Protein AF-A0A8H7XB47-F1 (afdb_monomer_lite)

pLDDT: mean 71.15, std 20.72, range [36.41, 96.94]

Foldseek 3Di:
DDDDDDDDDDDPPPPPDDDQDWDDVPDDPPDPDPDDDDPPTDGDDPDPPPPPPDDPPPPPPVDDPAPLPPPDDDDPLCVCLLQLQAALQFALVSVLVSLVSVLCSPPVNNPPPLSVVLSVLRHDGSNVLLPDPHLVVLLVSLQSSQADPPPPRDGSDDPVVSVSSSSSSVSSCVVVVSVD

Radius of gyration: 26.44 Å; chains: 1; bounding box: 65×72×52 Å

Structure (mmCIF, N/CA/C/O backbone):
data_AF-A0A8H7XB47-F1
#
_entry.id   AF-A0A8H7XB47-F1
#
loop_
_atom_site.group_PDB
_atom_site.id
_atom_site.type_symbol
_atom_site.label_atom_id
_atom_site.label_alt_id
_atom_site.label_comp_id
_atom_site.label_asym_id
_atom_site.label_entity_id
_atom_site.label_seq_id
_atom_site.pdbx_PDB_ins_code
_atom_site.Cartn_x
_atom_site.Cartn_y
_atom_site.Cartn_z
_atom_site.occupancy
_atom_site.B_iso_or_equiv
_atom_site.auth_seq_id
_atom_site.auth_comp_id
_atom_site.auth_asym_id
_atom_site.auth_atom_id
_atom_site.pdbx_PDB_model_num
ATOM 1 N N . MET A 1 1 ? 47.396 53.751 -10.630 1.00 42.62 1 MET A N 1
ATOM 2 C CA . MET A 1 1 ? 46.445 53.506 -11.742 1.00 42.62 1 MET A CA 1
ATOM 3 C C . MET A 1 1 ? 46.901 52.216 -12.419 1.00 42.62 1 MET A C 1
ATOM 5 O O . MET A 1 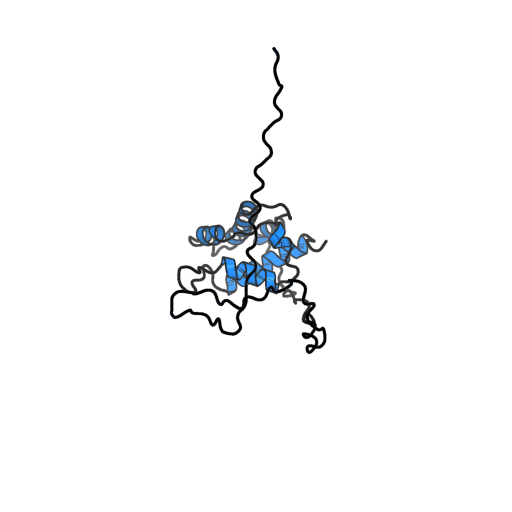1 ? 48.083 52.156 -12.700 1.00 42.62 1 MET A O 1
ATOM 9 N N . MET A 1 2 ? 46.146 51.136 -12.634 1.00 39.34 2 MET A N 1
ATOM 10 C CA . MET A 1 2 ? 44.711 50.805 -12.577 1.00 39.34 2 MET A CA 1
ATOM 11 C C . MET A 1 2 ? 44.574 49.316 -12.148 1.00 39.34 2 MET A C 1
ATOM 13 O O . MET A 1 2 ? 45.487 48.542 -12.406 1.00 39.34 2 MET A O 1
ATOM 17 N N . ALA A 1 3 ? 43.645 48.974 -11.249 1.00 36.41 3 ALA A N 1
ATOM 18 C CA . ALA A 1 3 ? 42.323 48.347 -11.467 1.00 36.41 3 ALA A CA 1
ATOM 19 C C . ALA A 1 3 ? 42.331 46.823 -11.743 1.00 36.41 3 ALA A C 1
ATOM 21 O O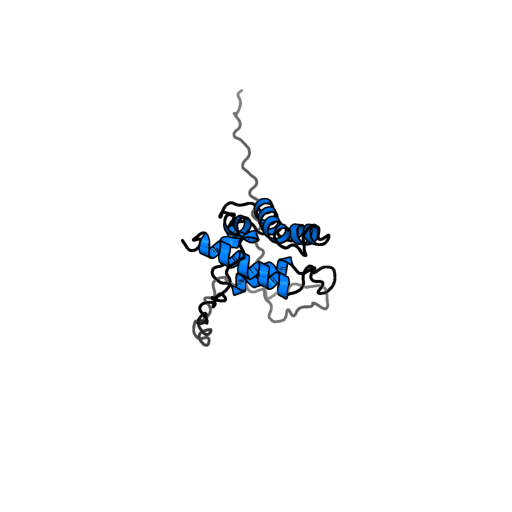 . ALA A 1 3 ? 42.825 46.355 -12.764 1.00 36.41 3 ALA A O 1
ATOM 22 N N . SER A 1 4 ? 41.720 46.082 -10.812 1.00 42.56 4 SER A N 1
ATOM 23 C CA . SER A 1 4 ? 41.320 44.670 -10.908 1.00 42.56 4 SER A CA 1
ATOM 24 C C . SER A 1 4 ? 40.263 44.413 -11.992 1.00 42.56 4 SER A C 1
ATOM 26 O O . SER A 1 4 ? 39.535 45.333 -12.371 1.00 42.56 4 SER A O 1
ATOM 28 N N . PRO A 1 5 ? 40.023 43.129 -12.315 1.00 50.34 5 PRO A N 1
ATOM 29 C CA . PRO A 1 5 ? 38.653 42.633 -12.377 1.00 50.34 5 PRO A CA 1
ATOM 30 C C . PRO A 1 5 ? 38.412 41.423 -11.459 1.00 50.34 5 PRO A C 1
ATOM 32 O O . PRO A 1 5 ? 39.240 40.526 -11.310 1.00 50.34 5 PRO A O 1
ATOM 35 N N . ASN A 1 6 ? 37.233 41.450 -10.839 1.00 46.78 6 ASN A N 1
ATOM 36 C CA . ASN A 1 6 ? 36.673 40.467 -9.918 1.00 46.78 6 ASN A CA 1
ATOM 37 C C . ASN A 1 6 ? 36.493 39.077 -10.548 1.00 46.78 6 ASN A C 1
ATOM 39 O O . ASN A 1 6 ? 36.018 38.956 -11.674 1.00 46.78 6 ASN A O 1
ATOM 43 N N . SER A 1 7 ? 36.758 38.036 -9.757 1.00 39.84 7 SER A N 1
ATOM 44 C CA . SER A 1 7 ? 36.235 36.676 -9.954 1.00 39.84 7 SER A CA 1
ATOM 45 C C . SER A 1 7 ? 35.264 36.336 -8.806 1.00 39.84 7 SER A C 1
ATOM 47 O O . SER A 1 7 ? 35.452 36.856 -7.704 1.00 39.84 7 SER A O 1
ATOM 49 N N . PRO A 1 8 ? 34.208 35.536 -9.055 1.00 45.12 8 PRO A N 1
ATOM 50 C CA . PRO A 1 8 ? 33.045 35.390 -8.171 1.00 45.12 8 PRO A CA 1
ATOM 51 C C . PRO A 1 8 ? 33.356 34.646 -6.856 1.00 45.12 8 PRO A C 1
ATOM 53 O O . PRO A 1 8 ? 34.364 33.939 -6.771 1.00 45.12 8 PRO A O 1
ATOM 56 N N . PRO A 1 9 ? 32.506 34.802 -5.818 1.00 46.28 9 PRO A N 1
ATOM 57 C CA . PRO A 1 9 ? 32.729 34.209 -4.503 1.00 46.28 9 PRO A CA 1
ATOM 58 C C . PRO A 1 9 ? 32.672 32.681 -4.583 1.00 46.28 9 PRO A C 1
ATOM 60 O O . PRO A 1 9 ? 31.711 32.112 -5.098 1.00 46.28 9 PRO A O 1
ATOM 63 N N . LYS A 1 10 ? 33.710 32.019 -4.060 1.00 49.12 10 LYS A N 1
ATOM 64 C CA . LYS A 1 10 ? 33.704 30.571 -3.845 1.00 49.12 10 LYS A CA 1
ATOM 65 C C . LYS A 1 10 ? 32.602 30.227 -2.845 1.00 49.12 10 LYS A C 1
ATOM 67 O O . LYS A 1 10 ? 32.504 30.855 -1.793 1.00 49.12 10 LYS A O 1
ATOM 72 N N . GLU A 1 11 ? 31.792 29.241 -3.210 1.00 45.16 11 GLU A N 1
ATOM 73 C CA . GLU A 1 11 ? 30.766 28.631 -2.374 1.00 45.16 11 GLU A CA 1
ATOM 74 C C . GLU A 1 11 ? 31.337 28.281 -0.996 1.00 45.16 11 GLU A C 1
ATOM 76 O O . GLU A 1 11 ? 32.374 27.625 -0.880 1.00 45.16 11 GLU A O 1
ATOM 81 N N . ASN A 1 12 ? 30.653 28.722 0.059 1.00 41.47 12 ASN A N 1
ATOM 82 C CA . ASN A 1 12 ? 30.922 28.270 1.415 1.00 41.47 12 ASN A CA 1
ATOM 83 C C . ASN A 1 12 ? 30.484 26.806 1.529 1.00 41.47 12 ASN A C 1
ATOM 85 O O . ASN A 1 12 ? 29.347 26.514 1.899 1.00 41.47 12 ASN A O 1
ATOM 89 N N . THR A 1 13 ? 31.382 25.877 1.207 1.00 40.03 13 THR A N 1
ATOM 90 C CA . THR A 1 13 ? 31.229 24.473 1.581 1.00 40.03 13 THR A CA 1
ATOM 91 C C . THR A 1 13 ? 31.224 24.396 3.107 1.00 40.03 13 THR A C 1
ATOM 93 O O . THR A 1 13 ? 32.252 24.591 3.756 1.00 40.03 13 THR A O 1
ATOM 96 N N . ILE A 1 14 ? 30.062 24.136 3.706 1.00 43.81 14 ILE A N 1
ATOM 97 C CA . ILE A 1 14 ? 29.969 23.812 5.131 1.00 43.81 14 ILE A CA 1
ATOM 98 C C . ILE A 1 14 ? 30.483 22.378 5.291 1.00 43.81 14 ILE A C 1
ATOM 100 O O . ILE A 1 14 ? 29.728 21.415 5.204 1.00 43.81 14 ILE A O 1
ATOM 104 N N . THR A 1 15 ? 31.787 22.216 5.495 1.00 39.66 15 THR A N 1
ATOM 105 C CA . THR A 1 15 ? 32.353 20.971 6.021 1.00 39.66 15 THR A CA 1
ATOM 106 C C . THR A 1 15 ? 32.095 20.930 7.519 1.00 39.66 15 THR A C 1
ATOM 108 O O . THR A 1 15 ? 32.799 21.573 8.297 1.00 39.66 15 THR A O 1
ATOM 111 N N . THR A 1 16 ? 31.073 20.189 7.941 1.00 36.84 16 THR A N 1
ATOM 112 C CA . THR A 1 16 ? 30.912 19.828 9.350 1.00 36.84 16 THR A CA 1
ATOM 113 C C . THR A 1 16 ? 32.045 18.872 9.714 1.00 36.84 16 THR A C 1
ATOM 115 O O . THR A 1 16 ? 32.078 17.729 9.267 1.00 36.84 16 THR A O 1
ATOM 118 N N . SER A 1 17 ? 33.023 19.344 10.483 1.00 40.59 17 SER A N 1
ATOM 119 C CA . SER A 1 17 ? 34.081 18.495 11.025 1.00 40.59 17 SER A CA 1
ATOM 120 C C . SER A 1 17 ? 33.468 17.511 12.021 1.00 40.59 17 SER A C 1
ATOM 122 O O . SER A 1 17 ? 32.943 17.933 13.053 1.00 40.59 17 SER A O 1
ATOM 124 N N . PHE A 1 18 ? 33.521 16.213 11.727 1.00 40.84 18 PHE A N 1
ATOM 125 C CA . PHE A 1 18 ? 33.151 15.184 12.694 1.00 40.84 18 PHE A CA 1
ATOM 126 C C . PHE A 1 18 ? 34.169 15.191 13.840 1.00 40.84 18 PHE A C 1
ATOM 128 O O . PHE A 1 18 ? 35.366 14.984 13.636 1.00 40.84 18 PHE A O 1
ATOM 135 N N . THR A 1 19 ? 33.698 15.477 15.053 1.00 40.78 19 THR A N 1
ATOM 136 C CA . THR A 1 19 ? 34.516 15.423 16.266 1.00 40.78 19 THR A CA 1
ATOM 137 C C . THR A 1 19 ? 34.750 13.963 16.641 1.00 40.78 19 THR A C 1
ATOM 139 O O . THR A 1 19 ? 33.802 13.241 16.943 1.00 40.78 19 THR A O 1
ATOM 142 N N . THR A 1 20 ? 36.013 13.532 16.636 1.00 43.12 20 THR A N 1
ATOM 143 C CA . THR A 1 20 ? 36.454 12.203 17.081 1.00 43.12 20 THR A CA 1
ATOM 144 C C . THR A 1 20 ? 35.866 11.863 18.456 1.00 43.12 20 THR A C 1
ATOM 146 O O . THR A 1 20 ? 36.097 12.581 19.432 1.00 43.12 20 THR A O 1
ATOM 149 N N . VAL A 1 21 ? 35.096 10.774 18.544 1.00 44.75 21 VAL A N 1
ATOM 150 C CA . VAL A 1 21 ? 34.465 10.327 19.795 1.00 44.75 21 VAL A CA 1
ATOM 151 C C . VAL A 1 21 ? 35.497 9.570 20.626 1.00 44.75 21 VAL A C 1
ATOM 153 O O . VAL A 1 21 ? 36.014 8.537 20.210 1.00 44.75 21 VAL A O 1
ATOM 156 N N . ILE A 1 22 ? 35.803 10.082 21.816 1.00 48.69 22 ILE A N 1
ATOM 157 C CA . ILE A 1 22 ? 36.800 9.486 22.706 1.00 48.69 22 ILE A CA 1
ATOM 158 C C . ILE A 1 22 ? 36.104 8.579 23.721 1.00 48.69 22 ILE A C 1
ATOM 160 O O . ILE A 1 22 ? 35.219 9.022 24.454 1.00 48.69 22 ILE A O 1
ATOM 164 N N . LYS A 1 23 ? 36.521 7.312 23.795 1.00 45.75 23 LYS A N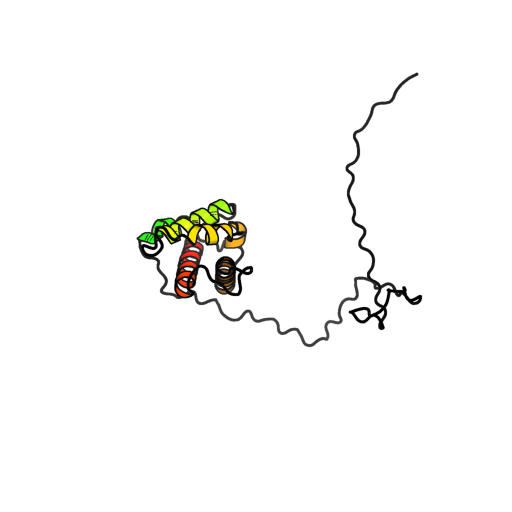 1
ATOM 165 C CA . LYS A 1 23 ? 35.975 6.326 24.735 1.00 45.75 23 LYS A CA 1
ATOM 166 C C . LYS A 1 23 ? 36.943 6.100 25.897 1.00 45.75 23 LYS A C 1
ATOM 168 O O . LYS A 1 23 ? 37.958 5.432 25.736 1.00 45.75 23 LYS A O 1
ATOM 173 N N . ASP A 1 24 ? 36.604 6.600 27.082 1.00 53.69 24 ASP A N 1
ATOM 174 C CA . ASP A 1 24 ? 37.173 6.090 28.336 1.00 53.69 24 ASP A CA 1
ATOM 175 C C . ASP A 1 24 ? 36.324 4.889 28.790 1.00 53.69 24 ASP A C 1
ATOM 177 O O . ASP A 1 24 ? 35.092 4.922 28.711 1.00 53.69 24 ASP A O 1
ATOM 181 N N . LYS A 1 25 ? 36.963 3.815 29.270 1.00 57.19 25 LYS A N 1
ATOM 182 C CA . LYS A 1 25 ? 36.276 2.609 29.773 1.00 57.19 25 LYS A CA 1
ATOM 183 C C . LYS A 1 25 ? 35.333 2.911 30.947 1.00 57.19 25 LYS A C 1
ATOM 185 O O . LYS A 1 25 ? 34.444 2.107 31.225 1.00 57.19 25 LYS A O 1
ATOM 190 N N . ASN A 1 26 ? 35.512 4.050 31.616 1.00 52.59 26 ASN A N 1
ATOM 191 C CA . ASN A 1 26 ? 34.725 4.452 32.779 1.00 52.59 26 ASN A CA 1
ATOM 192 C C . ASN A 1 26 ? 33.506 5.328 32.451 1.00 52.59 26 ASN A C 1
ATOM 194 O O . ASN A 1 26 ? 32.703 5.605 33.343 1.00 52.59 26 ASN A O 1
ATOM 198 N N . TYR A 1 27 ? 33.319 5.754 31.198 1.00 57.84 27 TYR A N 1
ATOM 199 C CA . TYR A 1 27 ? 32.133 6.518 30.810 1.00 57.84 27 TYR A CA 1
ATOM 200 C C . TYR A 1 27 ? 30.923 5.587 30.661 1.00 57.84 27 TYR A C 1
ATOM 202 O O . TYR A 1 27 ? 30.770 4.890 29.660 1.00 57.84 27 TYR A O 1
ATOM 210 N N . LYS A 1 28 ? 30.050 5.576 31.676 1.00 57.00 28 LYS A N 1
ATOM 211 C CA . LYS A 1 28 ? 28.732 4.929 31.630 1.00 57.00 28 LYS A CA 1
ATOM 212 C C . LYS A 1 28 ? 27.645 5.998 31.608 1.00 57.00 28 LYS A C 1
ATOM 214 O O . LYS A 1 28 ? 27.608 6.861 32.479 1.00 57.00 28 LYS A O 1
ATOM 219 N N . PHE A 1 29 ? 26.782 5.933 30.601 1.00 47.59 29 PHE A N 1
ATOM 220 C CA . PHE A 1 29 ? 25.594 6.775 30.500 1.00 47.59 29 PHE A CA 1
ATOM 221 C C . PHE A 1 29 ? 24.451 6.168 31.341 1.00 47.59 29 PHE A C 1
ATOM 223 O O . PHE A 1 29 ? 24.314 4.941 31.335 1.00 47.59 29 PHE A O 1
ATOM 230 N N . PRO A 1 30 ? 23.615 6.973 32.027 1.00 56.81 30 PRO A N 1
ATOM 231 C CA . PRO A 1 30 ? 23.636 8.438 32.106 1.00 56.81 30 PRO A CA 1
ATOM 232 C C . PRO A 1 30 ? 24.689 8.980 33.085 1.00 56.81 30 PRO A C 1
ATOM 234 O O . PRO A 1 30 ? 24.983 8.370 34.111 1.00 56.81 30 PRO A O 1
ATOM 237 N N . PHE A 1 31 ? 25.240 10.158 32.782 1.00 56.12 31 PHE A N 1
ATOM 238 C CA . PHE A 1 31 ? 26.213 10.821 33.652 1.00 56.12 31 PHE A CA 1
ATOM 239 C C . PHE A 1 31 ? 25.507 11.465 34.852 1.00 56.12 31 PHE A C 1
ATOM 241 O O . PHE A 1 31 ? 24.647 12.324 34.686 1.00 56.12 31 PHE A O 1
ATOM 248 N N . THR A 1 32 ? 25.885 11.081 36.071 1.00 53.50 32 THR A N 1
ATOM 249 C CA . THR A 1 32 ? 25.286 11.587 37.321 1.00 53.50 32 THR A CA 1
ATOM 250 C C . THR A 1 32 ? 25.948 12.867 37.851 1.00 53.50 32 THR A C 1
ATOM 252 O O . THR A 1 32 ? 25.654 13.313 38.957 1.00 53.50 32 THR A O 1
ATOM 255 N N . SER A 1 33 ? 26.884 13.465 37.109 1.00 57.06 33 SER A N 1
ATOM 256 C CA . SER A 1 33 ? 27.620 14.683 37.486 1.00 57.06 33 SER A CA 1
ATOM 257 C C . SER A 1 33 ? 28.125 15.422 36.237 1.00 57.06 33 SER A C 1
ATOM 259 O O . SER A 1 33 ? 28.248 14.787 35.185 1.00 57.06 33 SER A O 1
ATOM 261 N N . PRO A 1 34 ? 28.437 16.736 36.317 1.00 58.84 34 PRO A N 1
ATOM 262 C CA . PRO A 1 34 ? 28.964 17.495 35.184 1.00 58.84 34 PRO A CA 1
ATOM 263 C C . PRO A 1 34 ? 30.217 16.834 34.606 1.00 58.84 34 PRO A C 1
ATOM 265 O O . PRO A 1 34 ? 31.160 16.524 35.339 1.00 58.84 34 PRO A O 1
ATOM 268 N N . PHE A 1 35 ? 30.210 16.608 33.292 1.00 52.31 35 PHE A N 1
AT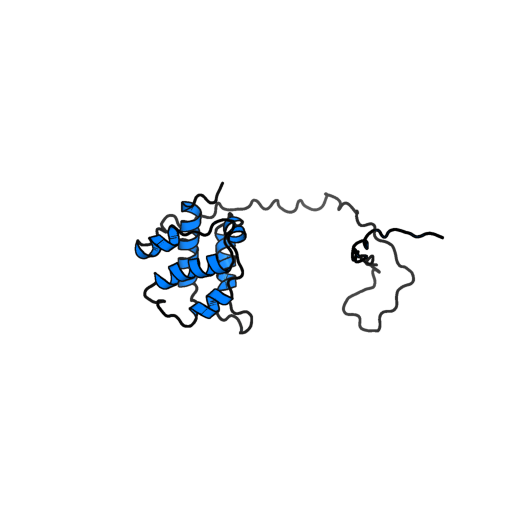OM 269 C CA . PHE A 1 35 ? 31.275 15.902 32.589 1.00 52.31 35 PHE A CA 1
ATOM 270 C C . PHE A 1 35 ? 32.614 16.638 32.743 1.00 52.31 35 PHE A C 1
ATOM 272 O O . PHE A 1 35 ? 32.734 17.811 32.386 1.00 52.31 35 PHE A O 1
ATOM 279 N N . LYS A 1 36 ? 33.628 15.938 33.261 1.00 56.50 36 LYS A N 1
ATOM 280 C CA . LYS A 1 36 ? 35.022 16.392 33.267 1.00 56.50 36 LYS A CA 1
ATOM 281 C C . LYS A 1 36 ? 35.826 15.490 32.327 1.00 56.50 36 LYS A C 1
ATOM 283 O O . LYS A 1 36 ? 35.846 14.282 32.569 1.00 56.50 36 LYS A O 1
ATOM 288 N N . PRO A 1 37 ? 36.477 16.035 31.284 1.00 56.84 37 PRO A N 1
ATOM 289 C CA . PRO A 1 37 ? 37.291 15.235 30.377 1.00 56.84 37 PRO A CA 1
ATOM 290 C C . PRO A 1 37 ? 38.426 14.545 31.146 1.00 56.84 37 PRO A C 1
ATOM 292 O O . PRO A 1 37 ? 39.218 15.209 31.814 1.00 56.84 37 PRO A O 1
ATOM 295 N N . SER A 1 38 ? 38.491 13.216 31.065 1.00 57.66 38 SER A N 1
ATOM 296 C CA . SER A 1 38 ? 39.636 12.421 31.526 1.00 57.66 38 SER A CA 1
ATOM 297 C C . SER A 1 38 ? 40.907 12.866 30.795 1.00 57.66 38 SER A C 1
ATOM 299 O O . SER A 1 38 ? 40.854 13.200 29.616 1.00 57.66 38 SER A O 1
ATOM 301 N N . SER A 1 39 ? 42.057 12.869 31.470 1.00 56.25 39 SER A N 1
ATOM 302 C CA . SER A 1 39 ? 43.360 13.189 30.863 1.00 56.25 39 SER A CA 1
ATOM 303 C C . SER A 1 39 ? 43.922 12.049 30.002 1.00 56.25 39 SER A C 1
ATOM 305 O O . SER A 1 39 ? 44.910 12.242 29.301 1.00 56.25 39 SER A O 1
ATOM 307 N N . ASN A 1 40 ? 43.297 10.867 30.042 1.00 50.97 40 ASN A N 1
ATOM 308 C CA . ASN A 1 40 ? 43.767 9.645 29.384 1.00 50.97 40 ASN A CA 1
ATOM 309 C C . ASN A 1 40 ? 42.924 9.322 28.144 1.00 50.97 40 ASN A C 1
ATOM 311 O O . ASN A 1 40 ? 42.356 8.238 28.007 1.00 50.97 40 ASN A O 1
ATOM 315 N N . LEU A 1 41 ? 42.807 10.301 27.253 1.00 53.84 41 LEU A N 1
ATOM 316 C CA . LEU A 1 41 ? 42.066 10.192 26.002 1.00 53.84 41 LEU A CA 1
ATOM 317 C C . LEU A 1 41 ? 42.921 9.450 24.967 1.00 53.84 41 LEU A C 1
ATOM 319 O O . LEU A 1 41 ? 43.990 9.925 24.592 1.00 53.84 41 LEU A O 1
ATOM 323 N N . VAL A 1 42 ? 42.449 8.293 24.500 1.00 49.94 42 VAL A N 1
ATOM 324 C CA . VAL A 1 42 ? 43.103 7.525 23.429 1.00 49.94 42 VAL A CA 1
ATOM 325 C C . VAL A 1 42 ? 42.321 7.722 22.135 1.00 49.94 42 VAL A C 1
ATOM 327 O O . VAL A 1 42 ? 41.092 7.635 22.125 1.00 49.94 42 VAL A O 1
ATOM 330 N N . LYS A 1 43 ? 43.038 8.015 21.047 1.00 49.47 43 LYS A N 1
ATOM 331 C CA . LYS A 1 43 ? 42.470 8.134 19.703 1.00 49.47 43 LYS A CA 1
ATOM 332 C C . LYS A 1 43 ? 42.085 6.735 19.213 1.00 49.47 43 LYS A C 1
ATOM 334 O O . LYS A 1 43 ? 42.884 5.813 19.335 1.00 49.47 43 LYS A O 1
ATOM 339 N N . ILE A 1 44 ? 40.864 6.576 18.718 1.00 53.22 44 ILE A N 1
ATOM 340 C CA . ILE A 1 44 ? 40.407 5.330 18.098 1.00 53.22 44 ILE A CA 1
ATOM 341 C C . ILE A 1 44 ? 40.593 5.520 16.593 1.00 53.22 44 ILE A C 1
ATOM 343 O O . ILE A 1 44 ? 40.032 6.467 16.044 1.00 53.22 44 ILE A O 1
ATOM 347 N N . ASP A 1 45 ? 41.407 4.682 15.954 1.00 49.34 45 ASP A N 1
ATOM 348 C CA . ASP A 1 45 ? 41.498 4.646 14.493 1.00 49.34 45 ASP A CA 1
ATOM 349 C C . ASP A 1 45 ? 40.239 3.952 13.944 1.00 49.34 45 ASP A C 1
ATOM 351 O O . ASP A 1 45 ? 39.843 2.897 14.439 1.00 49.34 45 ASP A O 1
ATOM 355 N N . GLU A 1 46 ? 39.576 4.561 12.955 1.00 50.62 46 GLU A N 1
ATOM 356 C CA . GLU A 1 46 ? 38.264 4.118 12.440 1.00 50.62 46 GLU A CA 1
ATOM 357 C C . GLU A 1 46 ? 38.296 2.805 11.631 1.00 50.62 46 GLU A C 1
ATOM 359 O O . GLU A 1 46 ? 37.245 2.325 11.221 1.00 50.62 46 GLU A O 1
ATOM 364 N N . ASP A 1 47 ? 39.456 2.162 11.483 1.00 48.78 47 ASP A N 1
ATOM 365 C CA . ASP A 1 47 ? 39.635 0.964 10.653 1.00 48.78 47 ASP A CA 1
ATOM 366 C C . ASP A 1 47 ? 40.125 -0.261 11.443 1.00 48.78 47 ASP A C 1
ATOM 368 O O . ASP A 1 47 ? 40.966 -1.037 10.979 1.00 48.78 47 ASP A O 1
ATOM 372 N N . GLU A 1 48 ? 39.591 -0.494 12.646 1.00 44.66 48 GLU A N 1
ATOM 373 C CA . GLU A 1 48 ? 39.741 -1.813 13.262 1.00 44.66 48 GLU A CA 1
ATOM 374 C C . GLU A 1 48 ? 38.860 -2.813 12.493 1.00 44.66 48 GLU A C 1
ATOM 376 O O . GLU A 1 48 ? 37.667 -2.983 12.755 1.00 44.66 48 GLU A O 1
ATOM 381 N N . ALA A 1 49 ? 39.454 -3.459 11.484 1.00 49.94 49 ALA A N 1
ATOM 382 C CA . ALA A 1 49 ? 38.852 -4.588 10.796 1.00 49.94 49 ALA A CA 1
ATOM 383 C C . ALA A 1 49 ? 38.474 -5.642 11.843 1.00 49.94 49 ALA A C 1
ATOM 385 O O . ALA A 1 49 ? 39.337 -6.300 12.428 1.00 49.94 49 ALA A O 1
ATOM 386 N N . LEU A 1 50 ? 37.171 -5.775 12.099 1.00 47.88 50 LEU A N 1
ATOM 387 C CA . LEU A 1 50 ? 36.653 -6.730 13.068 1.00 47.88 50 LEU A CA 1
ATOM 388 C C . LEU A 1 50 ? 37.199 -8.131 12.734 1.00 47.88 50 LEU A C 1
ATOM 390 O O . LEU A 1 50 ? 37.066 -8.578 11.589 1.00 47.88 50 LEU A O 1
ATOM 394 N N . PRO A 1 51 ? 37.804 -8.847 13.699 1.00 42.88 51 PRO A N 1
ATOM 395 C CA . PRO A 1 51 ? 38.339 -10.177 13.453 1.00 42.88 51 PRO A CA 1
ATOM 396 C C . PRO A 1 51 ? 37.215 -11.101 12.968 1.00 42.88 51 PRO A C 1
ATOM 398 O O . PRO A 1 51 ? 36.203 -11.290 13.646 1.00 42.88 51 PRO A O 1
ATOM 401 N N . SER A 1 52 ? 37.388 -11.702 11.784 1.00 48.91 52 SER A N 1
ATOM 402 C CA . SER A 1 52 ? 36.376 -12.537 11.114 1.00 48.91 52 SER A CA 1
ATOM 403 C C . SER A 1 52 ? 36.177 -13.924 11.758 1.00 48.91 52 SER A C 1
ATOM 405 O O . SER A 1 52 ? 35.809 -14.889 11.083 1.00 48.91 52 SER A O 1
ATOM 407 N N . THR A 1 53 ? 36.460 -14.053 13.051 1.00 49.22 53 THR A N 1
ATOM 408 C CA . THR A 1 53 ? 36.395 -15.299 13.828 1.00 49.22 53 THR A CA 1
ATOM 409 C C . THR A 1 53 ? 35.300 -15.287 14.894 1.00 49.22 53 THR A C 1
ATOM 411 O O . THR A 1 53 ? 35.255 -16.175 15.742 1.00 49.22 53 THR A O 1
ATOM 414 N N . GLY A 1 54 ? 34.354 -14.345 14.823 1.00 50.16 54 GLY A N 1
ATOM 415 C CA . GLY A 1 54 ? 33.042 -14.539 15.444 1.00 50.16 54 GLY A CA 1
ATOM 416 C C . GLY A 1 54 ? 32.306 -15.716 14.785 1.00 50.16 54 GLY A C 1
ATOM 417 O O . GLY A 1 54 ? 32.576 -16.013 13.614 1.00 50.16 54 GLY A O 1
ATOM 418 N N . PRO A 1 55 ? 31.382 -16.407 15.489 1.00 41.66 55 PRO A N 1
ATOM 419 C CA . PRO A 1 55 ? 30.505 -17.373 14.836 1.00 41.66 55 PRO A CA 1
ATOM 420 C C . PRO A 1 55 ? 29.923 -16.669 13.618 1.00 41.66 55 PRO A C 1
ATOM 422 O O . PRO A 1 55 ? 29.388 -15.570 13.774 1.00 41.66 55 PRO A O 1
ATOM 425 N N . LYS A 1 56 ? 30.114 -17.243 12.415 1.00 42.16 56 LYS A N 1
ATOM 426 C CA . LYS A 1 56 ? 29.515 -16.720 11.182 1.00 42.16 56 LYS A CA 1
ATOM 427 C C . LYS A 1 56 ? 28.104 -16.316 11.560 1.00 42.16 56 LYS A C 1
ATOM 429 O O . LYS A 1 56 ? 27.323 -17.206 11.908 1.00 42.16 56 LYS A O 1
ATOM 434 N N . ALA A 1 57 ? 27.815 -15.008 11.538 1.00 43.16 57 ALA A N 1
ATOM 435 C CA . ALA A 1 57 ? 26.444 -14.539 11.623 1.00 43.16 57 ALA A CA 1
ATOM 436 C C . ALA A 1 57 ? 25.697 -15.448 10.654 1.00 43.16 57 ALA A C 1
ATOM 438 O O . ALA A 1 57 ? 26.185 -15.589 9.519 1.00 43.16 57 ALA A O 1
ATOM 439 N N . PRO A 1 58 ? 24.682 -16.207 11.115 1.00 41.09 58 PRO A N 1
ATOM 440 C CA . PRO A 1 58 ? 24.028 -17.164 10.250 1.00 41.09 58 PRO A CA 1
ATOM 441 C C . PRO A 1 58 ? 23.693 -16.366 9.008 1.00 41.09 58 PRO A C 1
ATOM 443 O O . PRO A 1 58 ? 23.017 -15.342 9.116 1.00 41.09 58 PRO A O 1
ATOM 446 N N . LYS A 1 59 ? 24.278 -16.744 7.857 1.00 43.28 59 LYS A N 1
ATOM 447 C CA . LYS A 1 59 ? 23.834 -16.192 6.583 1.00 43.28 59 LYS A CA 1
ATOM 448 C C . LYS A 1 59 ? 22.346 -16.405 6.667 1.00 43.28 59 LYS A C 1
ATOM 450 O O . LYS A 1 59 ? 21.933 -17.566 6.735 1.00 43.28 59 LYS A O 1
ATOM 455 N N . ALA A 1 60 ? 21.590 -15.319 6.798 1.00 36.44 60 ALA A N 1
ATOM 456 C CA . ALA A 1 60 ? 20.158 -15.399 6.763 1.00 36.44 60 ALA A CA 1
ATOM 457 C C . ALA A 1 60 ? 19.902 -16.011 5.393 1.00 36.44 60 ALA A C 1
ATOM 459 O O . ALA A 1 60 ? 20.033 -15.354 4.363 1.00 36.44 60 ALA A O 1
ATOM 460 N N . LYS A 1 61 ? 19.684 -17.330 5.365 1.00 39.81 61 LYS A N 1
ATOM 461 C CA . LYS A 1 61 ? 18.964 -17.959 4.282 1.00 39.81 61 LYS A CA 1
ATOM 462 C C . LYS A 1 61 ? 17.670 -17.190 4.348 1.00 39.81 61 LYS A C 1
ATOM 464 O O . LYS A 1 61 ? 16.938 -17.424 5.300 1.00 39.81 61 LYS A O 1
ATOM 469 N N . LEU A 1 62 ? 17.494 -16.201 3.473 1.00 37.75 62 LEU A N 1
ATOM 470 C CA . LEU A 1 62 ? 16.217 -15.534 3.281 1.00 37.75 62 LEU A CA 1
ATOM 471 C C . LEU A 1 62 ? 15.240 -16.678 3.048 1.00 37.75 62 LEU A C 1
ATOM 473 O O . LEU A 1 62 ? 15.315 -17.316 1.992 1.00 37.75 62 LEU A O 1
ATOM 477 N N . PRO A 1 63 ? 14.457 -17.074 4.061 1.00 38.81 63 PRO A N 1
ATOM 478 C CA . PRO A 1 63 ? 13.603 -18.205 3.893 1.00 38.81 63 PRO A CA 1
ATOM 479 C C . PRO A 1 63 ? 12.344 -17.662 3.239 1.00 38.81 63 PRO A C 1
ATOM 481 O O . PRO A 1 63 ? 11.811 -16.624 3.624 1.00 38.81 63 PRO A O 1
ATOM 484 N N . VAL A 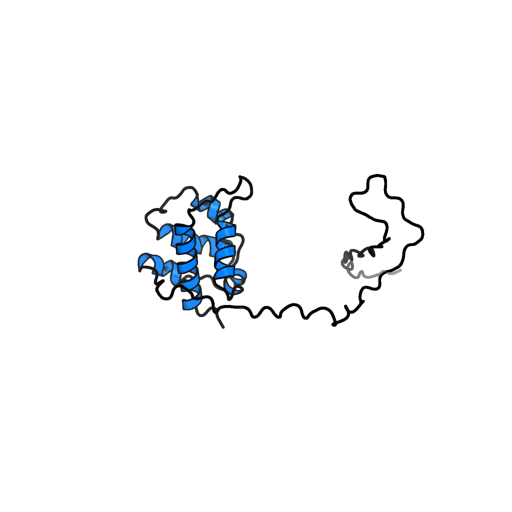1 64 ? 11.864 -18.464 2.301 1.00 40.56 64 VAL A N 1
ATOM 485 C CA . VAL A 1 64 ? 10.525 -18.432 1.728 1.00 40.56 64 VAL A CA 1
ATOM 486 C C . VAL A 1 64 ? 10.396 -17.476 0.532 1.00 40.56 64 VAL A C 1
ATOM 488 O O . VAL A 1 64 ? 10.359 -16.258 0.713 1.00 40.56 64 VAL A O 1
ATOM 491 N N . PRO A 1 65 ? 10.296 -17.997 -0.713 1.00 43.53 65 PRO A N 1
ATOM 492 C CA . PRO A 1 65 ? 9.578 -17.264 -1.750 1.00 43.53 65 PRO A CA 1
ATOM 493 C C . PRO A 1 65 ? 8.224 -16.901 -1.157 1.00 43.53 65 PRO A C 1
ATOM 495 O O . PRO A 1 65 ? 7.463 -17.785 -0.773 1.00 43.53 65 PRO A O 1
ATOM 498 N N . CYS A 1 66 ? 7.990 -15.605 -0.975 1.00 44.81 66 CYS A N 1
ATOM 499 C CA . CYS A 1 66 ? 6.758 -15.111 -0.397 1.00 44.81 66 CYS A CA 1
ATOM 500 C C . CYS A 1 66 ? 5.613 -15.635 -1.263 1.00 44.81 66 CYS A C 1
ATOM 502 O O . CYS A 1 66 ? 5.466 -15.204 -2.407 1.00 44.81 66 CYS A O 1
ATOM 504 N N . ASN A 1 67 ? 4.875 -16.621 -0.750 1.00 51.53 67 ASN A N 1
ATOM 505 C CA . ASN A 1 67 ? 3.700 -17.155 -1.413 1.00 51.53 67 ASN A CA 1
ATOM 506 C C . ASN A 1 67 ? 2.663 -16.038 -1.379 1.00 51.53 67 ASN A C 1
ATOM 508 O O . ASN A 1 67 ? 1.903 -15.915 -0.422 1.00 51.53 67 ASN A O 1
ATOM 512 N N . PHE A 1 68 ? 2.680 -15.188 -2.405 1.00 59.38 68 PHE A N 1
ATOM 513 C CA . PHE A 1 68 ? 1.508 -14.418 -2.774 1.00 59.38 68 PHE A CA 1
ATOM 514 C C . PHE A 1 68 ? 0.321 -15.392 -2.761 1.00 59.38 68 PHE A C 1
ATOM 516 O O . PHE A 1 68 ? 0.472 -16.490 -3.311 1.00 59.38 68 PHE A O 1
ATOM 523 N N . PRO A 1 69 ? -0.802 -15.075 -2.096 1.00 60.25 69 PRO A N 1
ATOM 524 C CA . PRO A 1 69 ? -1.960 -15.953 -2.130 1.00 60.25 69 PRO A CA 1
ATOM 525 C C . PRO A 1 69 ? -2.324 -16.190 -3.599 1.00 60.25 69 PRO A C 1
ATOM 527 O O . PRO A 1 69 ? -2.693 -15.254 -4.305 1.00 60.25 69 PRO A O 1
ATOM 530 N N . LEU A 1 70 ? -2.139 -17.434 -4.064 1.00 53.38 70 LEU A N 1
ATOM 531 C CA . LEU A 1 70 ? -2.217 -17.819 -5.481 1.00 53.38 70 LEU A CA 1
ATOM 532 C C . LEU A 1 70 ? -3.563 -17.447 -6.128 1.00 53.38 70 LEU A C 1
ATOM 534 O O . LEU A 1 70 ? -3.637 -17.331 -7.348 1.00 53.38 70 LEU A O 1
ATOM 538 N N . ASP A 1 71 ? -4.587 -17.225 -5.304 1.00 60.41 71 ASP A N 1
ATOM 539 C CA . ASP A 1 71 ? -5.974 -17.012 -5.708 1.00 60.41 71 ASP A CA 1
ATOM 540 C C . ASP A 1 71 ? -6.432 -15.545 -5.625 1.00 60.41 71 ASP A C 1
ATOM 542 O O . ASP A 1 71 ? -7.609 -15.259 -5.839 1.00 60.41 71 ASP A O 1
ATOM 546 N N . CYS A 1 72 ? -5.545 -14.588 -5.324 1.00 68.94 72 CYS A N 1
ATOM 547 C CA . CYS A 1 72 ? -5.940 -13.180 -5.325 1.00 68.94 72 CYS A CA 1
ATOM 548 C C . CYS A 1 72 ? -6.029 -12.646 -6.765 1.00 68.94 72 CYS A C 1
ATOM 550 O O . CYS A 1 72 ? -5.027 -12.255 -7.367 1.00 68.94 72 CYS A O 1
ATOM 552 N N . GLN A 1 73 ? -7.246 -12.630 -7.311 1.00 80.75 73 GLN A N 1
ATOM 553 C CA . GLN A 1 73 ? -7.604 -11.859 -8.499 1.00 80.75 73 GLN A CA 1
ATOM 554 C C . GLN A 1 73 ? -8.649 -10.809 -8.111 1.00 80.75 73 GLN A C 1
ATOM 556 O O . GLN A 1 73 ? -9.767 -11.186 -7.755 1.00 80.75 73 GLN A O 1
ATOM 561 N N . PRO A 1 74 ? -8.306 -9.509 -8.177 1.00 85.06 74 PRO A N 1
ATOM 562 C CA . PRO A 1 74 ? -9.267 -8.446 -7.921 1.00 85.06 74 PRO A CA 1
ATOM 563 C C . PRO A 1 74 ? -10.462 -8.544 -8.879 1.00 85.06 74 PRO A C 1
ATOM 565 O O . PRO A 1 74 ? -10.293 -8.878 -10.057 1.00 85.06 74 PRO A O 1
ATOM 568 N N . GLY A 1 75 ? -11.656 -8.219 -8.381 1.00 87.38 75 GLY A N 1
ATOM 569 C CA . GLY A 1 75 ? -12.860 -8.090 -9.203 1.00 87.38 75 GLY A CA 1
ATOM 570 C C . GLY A 1 75 ? -12.725 -7.023 -10.305 1.00 87.38 75 GLY A C 1
ATOM 571 O O . GLY A 1 75 ? -11.809 -6.191 -10.269 1.00 87.38 75 GLY A O 1
ATOM 572 N N . PRO A 1 76 ? -13.620 -7.022 -11.310 1.00 91.25 76 PRO A N 1
ATOM 573 C CA . PRO A 1 76 ? -13.583 -6.069 -12.425 1.00 91.25 76 PRO A CA 1
ATOM 574 C C . PRO A 1 76 ? -13.664 -4.596 -11.991 1.00 91.25 76 PRO A C 1
ATOM 576 O O . PRO A 1 76 ? -13.126 -3.731 -12.676 1.00 91.25 76 PRO A O 1
ATOM 579 N N . GLU A 1 77 ? -14.282 -4.301 -10.851 1.00 92.50 77 GLU A N 1
ATOM 580 C CA . GLU A 1 77 ? -14.355 -2.971 -10.245 1.00 92.50 77 GLU A CA 1
ATOM 581 C C . GLU A 1 77 ? -12.977 -2.393 -9.876 1.00 92.50 77 GLU A C 1
ATOM 583 O O . GLU A 1 77 ? -12.802 -1.178 -9.865 1.00 92.50 77 GLU A O 1
ATOM 588 N N . PHE A 1 78 ? -11.965 -3.243 -9.671 1.00 93.12 78 PHE A N 1
ATOM 589 C CA . PHE A 1 78 ? -10.587 -2.830 -9.388 1.00 93.12 78 PHE A CA 1
ATOM 590 C C . PHE A 1 78 ? -9.714 -2.733 -10.649 1.00 93.12 78 PHE A C 1
ATOM 592 O O . PHE A 1 78 ? -8.505 -2.522 -10.543 1.00 93.12 78 PHE A O 1
ATOM 599 N N . ALA A 1 79 ? -10.277 -2.904 -11.852 1.00 91.69 79 ALA A N 1
ATOM 600 C CA . ALA A 1 79 ? -9.497 -2.954 -13.090 1.00 91.69 79 ALA A CA 1
ATOM 601 C C . ALA A 1 79 ? -8.665 -1.684 -13.328 1.00 91.69 79 ALA A C 1
ATOM 603 O O . ALA A 1 79 ? -7.511 -1.787 -13.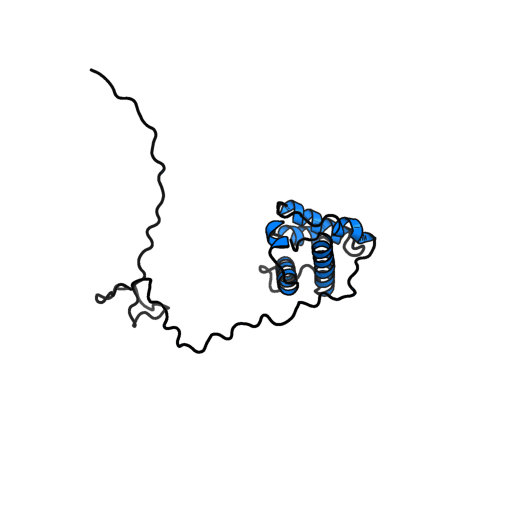747 1.00 91.69 79 ALA A O 1
ATOM 604 N N . GLU A 1 80 ? -9.228 -0.510 -13.030 1.00 93.06 80 GLU A N 1
ATOM 605 C CA . GLU A 1 80 ? -8.536 0.777 -13.158 1.00 93.06 80 GLU A CA 1
ATOM 606 C C . GLU A 1 80 ? -7.367 0.878 -12.175 1.00 93.06 80 GLU A C 1
ATOM 608 O O . GLU A 1 80 ? -6.237 1.118 -12.592 1.00 93.06 80 GLU A O 1
ATOM 613 N N . PHE A 1 81 ? -7.605 0.563 -10.898 1.00 95.25 81 PHE A N 1
ATOM 614 C CA . PHE A 1 81 ? -6.562 0.496 -9.874 1.00 95.25 81 PHE A CA 1
ATOM 615 C C . PHE A 1 81 ? -5.415 -0.448 -10.272 1.00 95.25 81 PHE A C 1
ATOM 617 O O . PHE A 1 81 ? -4.239 -0.110 -10.136 1.00 95.25 81 PHE A O 1
ATOM 624 N N . VAL A 1 82 ? -5.742 -1.631 -10.796 1.00 93.56 82 VAL A N 1
ATOM 625 C CA . VAL A 1 82 ? -4.746 -2.622 -11.219 1.00 93.56 82 VAL A CA 1
ATOM 626 C C . VAL A 1 82 ? -3.948 -2.148 -12.436 1.00 93.56 82 VAL A C 1
ATOM 628 O O . VAL A 1 82 ? -2.752 -2.421 -12.525 1.00 93.56 82 VAL A O 1
ATOM 631 N N . ALA A 1 83 ? -4.596 -1.483 -13.394 1.00 92.88 83 ALA A N 1
ATOM 632 C CA . ALA A 1 83 ? -3.946 -0.989 -14.605 1.00 92.88 83 ALA A CA 1
ATOM 633 C C . ALA A 1 83 ? -3.077 0.251 -14.344 1.00 92.88 83 ALA A C 1
ATOM 635 O O . ALA A 1 83 ? -2.051 0.420 -14.998 1.00 92.88 83 ALA A O 1
ATOM 636 N N . ALA A 1 84 ? -3.468 1.083 -13.380 1.00 95.44 84 ALA A N 1
ATOM 637 C CA . ALA A 1 84 ? -2.814 2.338 -13.035 1.00 95.44 84 ALA A CA 1
ATOM 638 C C . ALA A 1 84 ? -1.729 2.180 -11.955 1.00 95.44 84 ALA A C 1
ATOM 640 O O . ALA A 1 84 ? -1.500 3.107 -11.182 1.00 95.44 84 ALA A O 1
ATOM 641 N N . PHE A 1 85 ? -1.065 1.018 -11.872 1.00 95.00 85 PHE A N 1
ATOM 642 C CA . PHE A 1 85 ? 0.028 0.843 -10.912 1.00 95.00 85 PHE A CA 1
ATOM 643 C C . PHE A 1 85 ? 1.089 1.948 -11.112 1.00 95.00 85 PHE A C 1
ATOM 645 O O . PHE A 1 85 ? 1.564 2.108 -12.242 1.00 95.00 85 PHE A O 1
ATOM 652 N N . PRO A 1 86 ? 1.480 2.696 -10.058 1.00 95.69 86 PRO A N 1
ATOM 653 C CA . PRO A 1 86 ? 2.360 3.850 -10.203 1.00 95.69 86 PRO A CA 1
ATOM 654 C C . PRO A 1 86 ? 3.695 3.493 -10.865 1.00 95.69 86 PRO A C 1
ATOM 656 O O . PRO A 1 86 ? 4.301 2.458 -10.563 1.00 95.69 86 PRO A O 1
ATOM 659 N N . SER A 1 87 ? 4.176 4.355 -11.764 1.00 94.50 87 SER A N 1
ATOM 660 C CA . SER A 1 87 ? 5.506 4.213 -12.368 1.00 94.50 87 SER A CA 1
ATOM 661 C C . SER A 1 87 ? 6.607 4.434 -11.323 1.00 94.50 87 SER A C 1
ATOM 663 O O . SER A 1 87 ? 6.344 4.894 -10.215 1.00 94.50 87 SER A O 1
ATOM 665 N N . TYR A 1 88 ? 7.864 4.133 -11.659 1.00 93.00 88 TYR A N 1
ATOM 666 C CA . TYR A 1 88 ? 8.997 4.386 -10.757 1.00 93.00 88 TYR A CA 1
ATOM 667 C C . TYR A 1 88 ? 9.151 5.879 -10.393 1.00 93.00 88 TYR A C 1
ATOM 669 O O . TYR A 1 88 ? 9.622 6.215 -9.310 1.00 93.00 88 TYR A O 1
ATOM 677 N N . GLU A 1 89 ? 8.734 6.774 -11.286 1.00 94.94 89 GLU A N 1
ATOM 678 C CA . GLU A 1 89 ? 8.896 8.230 -11.166 1.00 94.94 89 GLU A CA 1
ATOM 679 C C . GLU A 1 89 ? 7.693 8.921 -10.507 1.00 94.94 89 GLU A C 1
ATOM 681 O O . GLU A 1 89 ? 7.752 10.124 -10.262 1.00 94.94 89 GLU A O 1
ATOM 686 N N . ALA A 1 90 ? 6.625 8.172 -10.215 1.00 95.81 90 ALA A N 1
ATOM 687 C CA . ALA A 1 90 ? 5.396 8.698 -9.632 1.00 95.81 90 ALA A CA 1
ATOM 688 C C . ALA A 1 90 ? 5.660 9.416 -8.299 1.00 95.81 90 ALA A C 1
ATOM 690 O O . ALA A 1 90 ? 6.428 8.922 -7.463 1.00 95.81 90 ALA A O 1
ATOM 691 N N . THR A 1 91 ? 5.018 10.566 -8.092 1.00 96.94 91 THR A N 1
ATOM 692 C CA . THR A 1 91 ? 5.151 11.357 -6.863 1.00 96.94 91 THR A CA 1
ATOM 693 C C . THR A 1 91 ? 4.367 10.736 -5.704 1.00 96.94 91 THR A C 1
ATOM 695 O O . THR A 1 91 ? 3.749 9.678 -5.832 1.00 96.94 91 THR A O 1
ATOM 698 N N . ILE A 1 92 ? 4.422 11.369 -4.529 1.00 95.44 92 ILE A N 1
ATOM 699 C CA . ILE A 1 92 ? 3.616 10.939 -3.379 1.00 95.44 92 ILE A CA 1
ATOM 700 C C . ILE A 1 92 ? 2.125 11.136 -3.679 1.00 95.44 92 ILE A C 1
ATOM 702 O O . ILE A 1 92 ? 1.314 10.261 -3.382 1.00 95.44 92 ILE A O 1
ATOM 706 N N . GLU A 1 93 ? 1.782 12.254 -4.314 1.00 96.12 93 GLU A N 1
ATOM 707 C CA . GLU A 1 93 ? 0.420 12.602 -4.712 1.00 96.12 93 GLU A CA 1
ATOM 708 C C . GLU A 1 93 ? -0.143 11.572 -5.700 1.00 96.12 93 GLU A C 1
ATOM 710 O O . GLU A 1 93 ? -1.250 11.079 -5.492 1.00 96.12 93 GLU A O 1
ATOM 715 N N . ASP A 1 94 ? 0.645 11.149 -6.695 1.00 96.50 94 ASP A N 1
ATOM 716 C CA . ASP A 1 94 ? 0.244 10.095 -7.638 1.00 96.50 94 ASP A CA 1
ATOM 717 C C . ASP A 1 94 ? -0.088 8.776 -6.913 1.00 96.50 94 ASP A C 1
ATOM 719 O O . ASP A 1 94 ? -1.064 8.092 -7.232 1.00 96.50 94 ASP A O 1
ATOM 723 N N . VAL A 1 95 ? 0.708 8.406 -5.901 1.00 95.94 95 VAL A N 1
ATOM 724 C CA . VAL A 1 95 ? 0.454 7.200 -5.099 1.00 95.94 95 VAL A CA 1
ATOM 725 C C . VAL A 1 95 ? -0.808 7.355 -4.248 1.00 95.94 95 VAL A C 1
ATOM 727 O O . VAL A 1 95 ? -1.584 6.405 -4.131 1.00 95.94 95 VAL A O 1
ATOM 730 N N . GLN A 1 96 ? -1.045 8.529 -3.664 1.00 95.56 96 GLN A N 1
ATOM 731 C CA . GLN A 1 96 ? -2.271 8.810 -2.915 1.00 95.56 96 GLN A CA 1
ATOM 732 C C . GLN A 1 96 ? -3.511 8.727 -3.817 1.00 95.56 96 GLN A C 1
ATOM 734 O O . GLN A 1 96 ? -4.510 8.114 -3.433 1.00 95.56 96 GLN A O 1
ATOM 739 N N . GLU A 1 97 ? -3.451 9.292 -5.024 1.00 95.50 97 GLU A N 1
ATOM 740 C CA . GLU A 1 97 ? -4.529 9.205 -6.011 1.00 95.50 97 GLU A CA 1
ATOM 741 C C . GLU A 1 97 ? -4.796 7.759 -6.429 1.00 95.50 97 GLU A C 1
ATOM 743 O O . GLU A 1 97 ? -5.949 7.323 -6.454 1.00 95.50 97 GLU A O 1
ATOM 748 N N . TRP A 1 98 ? -3.743 6.979 -6.665 1.00 96.31 98 TRP A N 1
ATOM 749 C CA . TRP A 1 98 ? -3.864 5.557 -6.965 1.00 96.31 98 TRP A CA 1
ATOM 750 C C . TRP A 1 98 ? -4.539 4.769 -5.829 1.00 96.31 98 TRP A C 1
ATOM 752 O O . TRP A 1 98 ? -5.467 3.996 -6.070 1.00 96.31 98 TRP A O 1
ATOM 762 N N . LEU A 1 99 ? -4.158 4.999 -4.569 1.00 94.62 99 LEU A N 1
ATOM 763 C CA . LEU A 1 99 ? -4.811 4.360 -3.416 1.00 94.62 99 LEU A CA 1
ATOM 764 C C . LEU A 1 99 ? -6.277 4.780 -3.267 1.00 94.62 99 LEU A C 1
ATOM 766 O O . LEU A 1 99 ? -7.131 3.968 -2.902 1.00 94.62 99 LEU A O 1
ATOM 770 N N . LYS A 1 100 ? -6.594 6.032 -3.602 1.00 93.69 100 LYS A N 1
ATOM 771 C CA . LYS A 1 100 ? -7.970 6.526 -3.638 1.00 93.69 100 LYS A CA 1
ATOM 772 C C . LYS A 1 100 ? -8.819 5.785 -4.676 1.00 93.69 100 LYS A C 1
ATOM 774 O O . LYS A 1 100 ? -9.993 5.546 -4.405 1.00 93.69 100 LYS A O 1
ATOM 779 N N . MET A 1 101 ? -8.254 5.379 -5.821 1.00 94.56 101 MET A N 1
ATOM 780 C CA . MET A 1 101 ? -8.973 4.561 -6.814 1.00 94.56 101 MET A CA 1
ATOM 781 C C . MET A 1 101 ? -9.453 3.239 -6.207 1.00 94.56 101 MET A C 1
ATOM 783 O O . MET A 1 101 ? -10.608 2.866 -6.401 1.00 94.56 101 MET A O 1
ATOM 787 N N . TRP A 1 102 ? -8.606 2.564 -5.422 1.00 94.12 102 TRP A N 1
ATOM 788 C CA . TRP A 1 102 ? -8.993 1.334 -4.722 1.00 94.12 102 TRP A CA 1
ATOM 789 C C . TRP A 1 102 ? -10.116 1.584 -3.714 1.00 94.12 102 TRP A C 1
ATOM 791 O O . TRP A 1 102 ? -11.121 0.881 -3.716 1.00 94.12 102 TRP A O 1
ATOM 801 N N . LEU A 1 103 ? -9.977 2.629 -2.894 1.00 91.38 103 LEU A N 1
ATOM 802 C CA . LEU A 1 103 ? -10.952 2.961 -1.849 1.00 91.38 103 LEU A CA 1
ATOM 803 C C . LEU A 1 103 ? -12.313 3.357 -2.441 1.00 91.38 103 LEU A C 1
ATOM 805 O O . LEU A 1 103 ? -13.350 3.009 -1.884 1.00 91.38 103 LEU A O 1
ATOM 809 N N . ASN A 1 104 ? -12.324 4.012 -3.603 1.00 90.00 104 ASN A N 1
ATOM 810 C CA . ASN A 1 104 ? -13.549 4.313 -4.342 1.00 90.00 104 ASN A CA 1
ATOM 811 C C . ASN A 1 104 ? -14.190 3.068 -4.972 1.00 90.00 104 ASN A C 1
ATOM 813 O O . ASN A 1 104 ? -15.414 3.019 -5.085 1.00 90.00 104 ASN A O 1
ATOM 817 N N . ALA A 1 105 ? -13.386 2.081 -5.383 1.00 90.19 105 ALA A N 1
ATOM 818 C CA . ALA A 1 105 ? -13.876 0.813 -5.920 1.00 90.19 105 ALA A CA 1
ATOM 819 C C . ALA A 1 105 ? -14.520 -0.073 -4.838 1.00 90.19 105 ALA A C 1
ATOM 821 O O . ALA A 1 105 ? -15.370 -0.899 -5.161 1.00 90.19 105 ALA A O 1
ATOM 822 N N . CYS A 1 106 ? -14.177 0.128 -3.561 1.00 88.56 106 CYS A N 1
ATOM 823 C CA . CYS A 1 106 ? -14.818 -0.528 -2.423 1.00 88.56 106 CYS A CA 1
ATOM 824 C C . CYS A 1 106 ? -16.165 0.148 -2.079 1.00 88.56 106 CYS A C 1
ATOM 826 O O . CYS A 1 106 ? -16.167 1.249 -1.519 1.00 88.56 106 CYS A O 1
ATOM 828 N N . PRO A 1 107 ? -17.326 -0.507 -2.297 1.00 79.19 107 PRO A N 1
ATOM 829 C CA . PRO A 1 107 ? -18.641 0.111 -2.072 1.00 79.19 107 PRO A CA 1
ATOM 830 C C . PRO A 1 107 ? -18.893 0.523 -0.616 1.00 79.19 107 PRO A C 1
ATOM 832 O O . PRO A 1 107 ? -19.666 1.433 -0.334 1.00 79.19 107 PRO A O 1
ATOM 835 N N . THR A 1 108 ? -18.250 -0.167 0.326 1.00 78.81 108 THR A N 1
ATOM 836 C CA . THR A 1 108 ? -18.345 0.096 1.768 1.00 78.81 108 THR A CA 1
ATOM 837 C C . THR A 1 108 ? -17.531 1.308 2.214 1.00 78.81 108 THR A C 1
ATOM 839 O O . THR A 1 108 ? -17.791 1.835 3.292 1.00 78.81 108 THR A O 1
ATOM 842 N N . LEU A 1 109 ? -16.565 1.746 1.401 1.00 79.94 109 LEU A N 1
ATOM 843 C CA . LEU A 1 109 ? -15.626 2.829 1.711 1.00 79.94 109 LEU A CA 1
ATOM 844 C C . LEU A 1 109 ? -15.864 4.073 0.844 1.00 79.94 109 LEU A C 1
ATOM 846 O O . LEU A 1 109 ? -15.207 5.100 1.029 1.00 79.94 109 LEU A O 1
ATOM 850 N N . THR A 1 110 ? -16.829 4.014 -0.080 1.00 67.88 110 THR A N 1
ATOM 851 C CA . THR A 1 110 ? -17.248 5.148 -0.902 1.00 67.88 110 THR A CA 1
ATOM 852 C C . THR A 1 110 ? -17.773 6.257 0.023 1.00 67.88 110 THR A C 1
ATOM 854 O O . THR A 1 110 ? -18.892 6.174 0.525 1.00 67.88 110 THR A O 1
ATOM 857 N N . ASN A 1 111 ? -16.966 7.304 0.242 1.00 70.06 111 ASN A N 1
ATOM 858 C CA . ASN A 1 111 ? -17.175 8.433 1.176 1.00 70.06 111 ASN A CA 1
ATOM 859 C C . ASN A 1 111 ? -16.696 8.242 2.629 1.00 70.06 111 ASN A C 1
ATOM 861 O O . ASN A 1 111 ? -17.190 8.921 3.532 1.00 70.06 111 ASN A O 1
ATOM 865 N N . ASP A 1 112 ? -15.719 7.371 2.875 1.00 81.50 112 ASP A N 1
ATOM 866 C CA . ASP A 1 112 ? -15.123 7.231 4.206 1.00 81.50 112 ASP A CA 1
ATOM 867 C C . ASP A 1 112 ? -14.416 8.528 4.670 1.00 81.50 112 ASP A C 1
ATOM 869 O O . ASP A 1 112 ? -13.551 9.073 3.982 1.00 81.50 112 ASP A O 1
ATOM 873 N N . ALA A 1 113 ? -14.753 9.028 5.864 1.00 80.50 113 ALA A N 1
ATOM 874 C CA . ALA A 1 113 ? -14.131 10.214 6.460 1.00 80.50 113 ALA A CA 1
ATOM 875 C C . ALA A 1 113 ? -12.665 9.990 6.888 1.00 80.50 113 ALA A C 1
ATOM 877 O O . ALA A 1 113 ? -11.894 10.946 7.004 1.00 80.50 113 ALA A O 1
ATOM 878 N N . PHE A 1 114 ? -12.267 8.741 7.126 1.00 83.81 114 PHE A N 1
ATOM 879 C CA . PHE A 1 114 ? -10.896 8.353 7.443 1.00 83.81 114 PHE A CA 1
ATOM 880 C C . PHE A 1 114 ? -10.002 8.279 6.201 1.00 83.81 114 PHE A C 1
ATOM 882 O O . PHE A 1 114 ? -8.782 8.331 6.353 1.00 83.81 114 PHE A O 1
ATOM 889 N N . LEU A 1 115 ? -10.579 8.281 4.991 1.00 87.12 115 LEU A N 1
ATOM 890 C CA . LEU A 1 115 ? -9.851 8.251 3.718 1.00 87.12 115 LEU A CA 1
ATOM 891 C C . LEU A 1 115 ? -8.808 9.366 3.620 1.00 87.12 115 LEU A C 1
ATOM 893 O O . LEU A 1 115 ? -7.640 9.090 3.378 1.00 87.12 115 LEU A O 1
ATOM 897 N N . SER A 1 116 ? -9.210 10.621 3.845 1.00 86.12 116 SER A N 1
ATOM 898 C CA . SER A 1 116 ? -8.286 11.763 3.749 1.00 86.12 116 SER A CA 1
ATOM 899 C C . SER A 1 116 ? -7.125 11.619 4.727 1.00 86.12 116 SER A C 1
ATOM 901 O O . SER A 1 116 ? -5.976 11.792 4.346 1.00 86.12 116 SER A O 1
ATOM 903 N N . LYS A 1 117 ? -7.416 11.228 5.974 1.00 86.06 117 LYS A N 1
ATOM 904 C CA . LYS A 1 117 ? -6.393 11.067 7.014 1.00 86.06 117 LYS A CA 1
ATOM 905 C C . LYS A 1 117 ? -5.432 9.928 6.699 1.00 86.06 117 LYS A C 1
ATOM 907 O O . LYS A 1 117 ? -4.243 10.059 6.958 1.00 86.06 117 LYS A O 1
ATOM 912 N N . PHE A 1 118 ? -5.940 8.825 6.154 1.00 88.38 118 PHE A N 1
ATOM 913 C CA . PHE A 1 118 ? -5.109 7.724 5.687 1.00 88.38 118 PHE A CA 1
ATOM 914 C C . PHE A 1 118 ? -4.201 8.176 4.537 1.00 88.38 118 PHE A C 1
ATOM 916 O O . PHE A 1 118 ? -2.992 7.969 4.610 1.00 88.38 118 PHE A O 1
ATOM 923 N N . LEU A 1 119 ? -4.754 8.844 3.517 1.00 89.81 119 LEU A N 1
ATOM 924 C CA . LEU A 1 119 ? -3.985 9.333 2.370 1.00 89.81 119 LEU A CA 1
ATOM 925 C C . LEU A 1 119 ? -2.898 10.332 2.797 1.00 89.81 119 LEU A C 1
ATOM 927 O O . LEU A 1 119 ? -1.757 10.183 2.370 1.00 89.81 119 LEU A O 1
ATOM 931 N N . ASP A 1 120 ? -3.191 11.252 3.719 1.00 87.38 120 ASP A N 1
ATOM 932 C CA . ASP A 1 120 ? -2.219 12.223 4.253 1.00 87.38 120 ASP A CA 1
ATOM 933 C C . ASP A 1 120 ? -1.009 11.562 4.949 1.00 87.38 120 ASP A C 1
ATOM 935 O O . ASP A 1 120 ? 0.044 12.179 5.114 1.00 87.38 120 ASP A O 1
ATOM 939 N N . ARG A 1 121 ? -1.138 10.301 5.384 1.00 87.44 121 ARG A N 1
ATOM 940 C CA . ARG A 1 121 ? -0.058 9.528 6.027 1.00 87.44 121 ARG A CA 1
ATOM 941 C C . ARG A 1 121 ? 0.808 8.765 5.036 1.00 87.44 121 ARG A C 1
ATOM 943 O O . ARG A 1 121 ? 1.881 8.284 5.409 1.00 87.44 121 ARG A O 1
ATOM 950 N N . VAL A 1 122 ? 0.353 8.636 3.797 1.00 90.38 122 VAL A N 1
ATOM 951 C CA . VAL A 1 122 ? 1.109 7.994 2.730 1.00 90.38 122 VAL A CA 1
ATOM 952 C C . VAL A 1 122 ? 2.238 8.935 2.327 1.00 90.38 122 VAL A C 1
ATOM 954 O O . VAL A 1 122 ? 2.025 9.915 1.626 1.00 90.38 122 VAL A O 1
ATOM 957 N N . CYS A 1 123 ? 3.454 8.624 2.774 1.00 86.88 123 CYS A N 1
ATOM 958 C CA . CYS A 1 123 ? 4.672 9.372 2.444 1.00 86.88 123 CYS A CA 1
ATOM 959 C C . CYS A 1 123 ? 5.596 8.556 1.527 1.00 86.88 123 CYS A C 1
ATOM 961 O O . CYS A 1 123 ? 6.811 8.527 1.726 1.00 86.88 123 CYS A O 1
ATOM 963 N N . THR A 1 124 ? 5.018 7.826 0.571 1.00 89.56 124 THR A N 1
ATOM 964 C CA . THR A 1 124 ? 5.755 6.952 -0.349 1.00 89.56 124 THR A CA 1
ATOM 965 C C . THR A 1 124 ? 5.529 7.372 -1.785 1.00 89.56 124 THR A C 1
ATOM 967 O O . THR A 1 124 ? 4.456 7.851 -2.129 1.00 89.56 124 THR A O 1
ATOM 970 N N . ASN A 1 125 ? 6.547 7.180 -2.612 1.00 91.25 125 ASN A N 1
ATOM 971 C CA . ASN A 1 125 ? 6.516 7.484 -4.033 1.00 91.25 125 ASN A CA 1
ATOM 972 C C . ASN A 1 125 ? 6.624 6.191 -4.854 1.00 91.25 125 ASN A C 1
ATOM 974 O O . ASN A 1 125 ? 6.797 5.094 -4.306 1.00 91.25 125 ASN A O 1
ATOM 978 N N . GLY A 1 126 ? 6.563 6.328 -6.176 1.00 90.88 126 GLY A N 1
ATOM 979 C CA . GLY A 1 126 ? 6.734 5.223 -7.111 1.00 90.88 126 GLY A CA 1
ATOM 980 C C . GLY A 1 126 ? 7.989 4.393 -6.832 1.00 90.88 126 GLY A C 1
ATOM 981 O O . GLY A 1 126 ? 7.912 3.180 -6.639 1.00 90.88 126 GLY A O 1
ATOM 982 N N . ALA A 1 127 ? 9.150 5.038 -6.713 1.00 89.81 127 ALA A N 1
ATOM 983 C CA . ALA A 1 127 ? 10.426 4.353 -6.509 1.00 89.81 127 ALA A CA 1
ATOM 984 C C . ALA A 1 127 ? 10.410 3.394 -5.303 1.00 89.81 127 ALA A C 1
ATOM 986 O O . ALA A 1 127 ? 10.880 2.256 -5.406 1.00 89.81 127 ALA A O 1
ATOM 987 N N . PHE A 1 128 ? 9.816 3.804 -4.178 1.00 88.62 128 PHE A N 1
ATOM 988 C CA . PHE A 1 128 ? 9.665 2.944 -3.000 1.00 88.62 128 PHE A CA 1
ATOM 989 C C . PHE A 1 128 ? 8.723 1.759 -3.242 1.00 88.62 128 PHE A C 1
ATOM 991 O O . PHE A 1 128 ? 9.049 0.638 -2.843 1.00 88.62 128 PHE A O 1
ATOM 998 N N . LEU A 1 129 ? 7.599 1.960 -3.940 1.00 89.94 129 LEU A N 1
ATOM 999 C CA . LEU A 1 129 ? 6.689 0.866 -4.303 1.00 89.94 129 LEU A CA 1
ATOM 1000 C C . LEU A 1 129 ? 7.392 -0.204 -5.141 1.00 89.94 129 LEU A C 1
ATOM 1002 O O . LEU A 1 129 ? 7.142 -1.397 -4.954 1.00 89.94 129 LEU A O 1
ATOM 1006 N N . HIS A 1 130 ? 8.302 0.197 -6.028 1.00 89.06 130 HIS A N 1
ATOM 1007 C CA . HIS A 1 130 ? 9.076 -0.708 -6.881 1.00 89.06 130 HIS A CA 1
ATOM 1008 C C . HIS A 1 130 ? 10.224 -1.401 -6.127 1.00 89.06 130 HIS A C 1
ATOM 1010 O O . HIS A 1 130 ? 10.444 -2.596 -6.335 1.00 89.06 130 HIS A O 1
ATOM 1016 N N . MET A 1 131 ? 10.869 -0.724 -5.171 1.00 86.25 131 MET A N 1
ATOM 1017 C CA . MET A 1 131 ? 12.029 -1.229 -4.415 1.00 86.25 131 MET A CA 1
ATOM 1018 C C . MET A 1 131 ? 11.766 -2.541 -3.649 1.00 86.25 131 MET A C 1
ATOM 1020 O O . MET A 1 131 ? 12.645 -3.404 -3.559 1.00 86.25 131 MET A O 1
ATOM 1024 N N . PHE A 1 132 ? 10.562 -2.729 -3.100 1.00 82.31 132 PHE A N 1
ATOM 1025 C CA . PHE A 1 132 ? 10.254 -3.898 -2.271 1.00 82.31 132 PHE A CA 1
ATOM 1026 C C . PHE A 1 132 ? 9.956 -5.152 -3.103 1.00 82.31 132 PHE A C 1
ATOM 1028 O O . PHE A 1 132 ? 8.869 -5.309 -3.654 1.00 82.31 132 PHE A O 1
ATOM 1035 N N . LYS A 1 133 ? 10.902 -6.097 -3.150 1.00 80.88 133 LYS A N 1
ATOM 1036 C CA . LYS A 1 133 ? 10.751 -7.388 -3.858 1.00 80.88 133 LYS A CA 1
ATOM 1037 C C . LYS A 1 133 ? 10.055 -8.485 -3.043 1.00 80.88 133 LYS A C 1
ATOM 1039 O O . LYS A 1 133 ? 9.902 -9.603 -3.523 1.00 80.88 133 LYS A O 1
ATOM 1044 N N . SER A 1 134 ? 9.650 -8.189 -1.810 1.00 83.94 134 SER A N 1
ATOM 1045 C CA . SER A 1 134 ? 8.961 -9.132 -0.926 1.00 83.94 134 SER A CA 1
ATOM 1046 C C . SER A 1 134 ? 7.610 -8.573 -0.525 1.00 83.94 134 SER A C 1
ATOM 1048 O O . SER A 1 134 ? 7.531 -7.429 -0.071 1.00 83.94 134 SER A O 1
ATOM 1050 N N . TYR A 1 135 ? 6.579 -9.408 -0.631 1.00 85.00 135 TYR A N 1
ATOM 1051 C CA . TYR A 1 135 ? 5.232 -9.059 -0.201 1.00 85.00 135 TYR A CA 1
ATOM 1052 C C . TYR A 1 135 ? 5.198 -8.720 1.294 1.00 85.00 135 TYR A C 1
ATOM 1054 O O . TYR A 1 135 ? 4.555 -7.750 1.658 1.00 85.00 135 TYR A O 1
ATOM 1062 N N . ASN A 1 136 ? 5.986 -9.386 2.147 1.00 85.25 136 ASN A N 1
ATOM 1063 C CA . ASN A 1 136 ? 6.024 -9.063 3.582 1.00 85.25 136 ASN A CA 1
ATOM 1064 C C . ASN A 1 136 ? 6.500 -7.625 3.861 1.00 85.25 136 ASN A C 1
ATOM 1066 O O . ASN A 1 136 ? 5.952 -6.950 4.725 1.00 85.25 136 ASN A O 1
ATOM 1070 N N . TYR A 1 137 ? 7.514 -7.132 3.137 1.00 86.12 137 TYR A N 1
ATOM 1071 C CA . TYR A 1 137 ? 7.957 -5.737 3.291 1.00 86.12 137 TYR A CA 1
ATOM 1072 C C . TYR A 1 137 ? 6.924 -4.757 2.736 1.00 86.12 137 TYR A C 1
ATOM 1074 O O . TYR A 1 137 ? 6.720 -3.687 3.305 1.00 86.12 137 TYR A O 1
ATOM 1082 N N . PHE A 1 138 ? 6.256 -5.148 1.653 1.00 86.38 138 PHE A N 1
ATOM 1083 C CA . PHE A 1 138 ? 5.170 -4.382 1.063 1.00 86.38 138 PHE A CA 1
ATOM 1084 C C . PHE A 1 138 ? 3.988 -4.261 2.039 1.00 86.38 138 PHE A C 1
ATOM 1086 O O . PHE A 1 138 ? 3.537 -3.158 2.321 1.00 86.38 138 PHE A O 1
ATOM 1093 N N . GLU A 1 139 ? 3.565 -5.362 2.657 1.00 90.25 139 GLU A N 1
ATOM 1094 C CA . GLU A 1 139 ? 2.527 -5.397 3.690 1.00 90.25 139 GLU A CA 1
ATOM 1095 C C . GLU A 1 139 ? 2.888 -4.529 4.903 1.00 90.25 139 GLU A C 1
ATOM 1097 O O . GLU A 1 139 ? 2.070 -3.731 5.357 1.00 90.25 139 GLU A O 1
ATOM 1102 N N . LEU A 1 140 ? 4.122 -4.636 5.411 1.00 88.50 140 LEU A N 1
ATOM 1103 C CA . LEU A 1 140 ? 4.593 -3.830 6.543 1.00 88.50 140 LEU A CA 1
ATOM 1104 C C . LEU A 1 140 ? 4.512 -2.326 6.259 1.00 88.50 140 LEU A C 1
ATOM 1106 O O . LEU A 1 140 ? 4.125 -1.557 7.138 1.00 88.50 140 LEU A O 1
ATOM 1110 N N . MET A 1 141 ? 4.843 -1.905 5.037 1.00 90.00 141 MET A N 1
ATOM 1111 C CA . MET A 1 141 ? 4.721 -0.509 4.619 1.00 90.00 141 MET A CA 1
ATOM 1112 C C . MET A 1 141 ? 3.259 -0.036 4.685 1.00 90.00 141 MET A C 1
ATOM 1114 O O . MET A 1 141 ? 2.976 1.000 5.284 1.00 90.00 141 MET A O 1
ATOM 1118 N N . PHE A 1 142 ? 2.319 -0.811 4.142 1.00 91.06 142 PHE A N 1
ATOM 1119 C CA . PHE A 1 142 ? 0.890 -0.482 4.202 1.00 91.06 142 PHE A CA 1
ATOM 1120 C C . PHE A 1 142 ? 0.346 -0.475 5.637 1.00 91.06 142 PHE A C 1
ATOM 1122 O O . PHE A 1 142 ? -0.403 0.431 6.004 1.00 91.06 142 PHE A O 1
ATOM 1129 N N . ARG A 1 143 ? 0.770 -1.424 6.484 1.00 90.06 143 ARG A N 1
ATOM 1130 C CA . ARG A 1 143 ? 0.464 -1.407 7.927 1.00 90.06 143 ARG A CA 1
ATOM 1131 C C . ARG A 1 143 ? 0.940 -0.121 8.580 1.00 90.06 143 ARG A C 1
ATOM 1133 O O . ARG A 1 143 ? 0.189 0.474 9.343 1.00 90.06 143 ARG A O 1
ATOM 1140 N N . GLN A 1 144 ? 2.137 0.346 8.239 1.00 88.19 144 GLN A N 1
ATOM 1141 C CA . GLN A 1 144 ? 2.672 1.587 8.785 1.00 88.19 144 GLN A CA 1
ATOM 1142 C C . GLN A 1 144 ? 1.857 2.821 8.368 1.00 88.19 144 GLN A C 1
ATOM 1144 O O . GLN A 1 144 ? 1.690 3.725 9.187 1.00 88.19 144 GLN A O 1
ATOM 1149 N N . PHE A 1 145 ? 1.328 2.862 7.140 1.00 88.88 145 PHE A N 1
ATOM 1150 C CA . PHE A 1 145 ? 0.417 3.934 6.708 1.00 88.88 145 PHE A CA 1
ATOM 1151 C C . PHE A 1 145 ? -0.915 3.897 7.461 1.00 88.88 145 PHE A C 1
ATOM 1153 O O . PHE A 1 145 ? -1.479 4.944 7.767 1.00 88.88 145 PHE A O 1
ATOM 1160 N N . ASN A 1 146 ? -1.392 2.699 7.803 1.00 89.69 146 ASN A N 1
ATOM 1161 C CA . ASN A 1 146 ? -2.668 2.498 8.483 1.00 89.69 146 ASN A CA 1
ATOM 1162 C C . ASN A 1 146 ? -2.642 2.806 9.996 1.00 89.69 146 ASN A C 1
ATOM 1164 O O . ASN A 1 146 ? -3.704 2.847 10.614 1.00 89.69 146 ASN A O 1
ATOM 1168 N N . MET A 1 147 ? -1.467 3.011 10.603 1.00 87.50 147 MET A N 1
ATOM 1169 C CA . MET A 1 147 ? -1.337 3.297 12.038 1.00 87.50 147 MET A CA 1
ATOM 1170 C C . MET A 1 147 ? -1.225 4.798 12.340 1.00 87.50 147 MET A C 1
ATOM 1172 O O . MET A 1 147 ? -0.383 5.510 11.778 1.00 87.50 147 MET A O 1
ATOM 1176 N N . ASP A 1 148 ? -1.994 5.255 13.329 1.00 77.81 148 ASP A N 1
ATOM 1177 C CA . ASP A 1 148 ? -1.826 6.559 13.968 1.00 77.81 148 ASP A CA 1
ATOM 1178 C C . ASP A 1 148 ? -0.949 6.438 15.225 1.00 77.81 148 ASP A C 1
ATOM 1180 O O . ASP A 1 148 ? -1.388 6.058 16.312 1.00 77.81 148 ASP A O 1
ATOM 1184 N N . VAL A 1 149 ? 0.328 6.790 15.066 1.00 68.50 149 VAL A N 1
ATOM 1185 C CA . VAL A 1 149 ? 1.344 6.741 16.131 1.00 68.50 149 VAL A CA 1
ATOM 1186 C C . VAL A 1 149 ? 1.079 7.790 17.223 1.00 68.50 149 VAL A C 1
ATOM 1188 O O . VAL A 1 149 ? 1.554 7.643 18.347 1.00 68.50 149 VAL A O 1
ATOM 1191 N N . GLY A 1 150 ? 0.324 8.852 16.916 1.00 67.44 150 GLY A N 1
ATOM 1192 C CA . GLY A 1 150 ? 0.044 9.940 17.853 1.00 67.44 150 GLY A CA 1
ATOM 1193 C C . GLY A 1 150 ? -1.063 9.625 18.856 1.00 67.44 150 GLY A C 1
ATOM 1194 O O . GLY A 1 150 ? -1.131 10.273 19.899 1.00 67.44 150 GLY A O 1
ATOM 1195 N N . ASN A 1 151 ? -1.908 8.634 18.563 1.00 62.25 151 ASN A N 1
ATOM 1196 C CA . ASN A 1 151 ? -3.137 8.378 19.309 1.00 62.25 151 ASN A CA 1
ATOM 1197 C C . ASN A 1 151 ? -3.291 6.912 19.743 1.00 62.25 151 ASN A C 1
ATOM 1199 O O . ASN A 1 151 ? -4.396 6.383 19.719 1.00 62.25 151 ASN A O 1
ATOM 1203 N N . GLY A 1 152 ? -2.175 6.279 20.130 1.00 57.03 152 GLY A N 1
ATOM 1204 C CA . GLY A 1 152 ? -2.116 4.959 20.774 1.00 57.03 152 GLY A CA 1
ATOM 1205 C C . GLY A 1 152 ? -2.776 3.837 19.971 1.00 57.03 152 GLY A C 1
ATOM 1206 O O . GLY A 1 152 ? -3.978 3.637 20.079 1.00 57.03 152 GLY A O 1
ATOM 1207 N N . ASP A 1 153 ? -1.991 3.090 19.191 1.00 68.06 153 ASP A N 1
ATOM 1208 C CA . ASP A 1 153 ? -2.407 1.901 18.420 1.00 68.06 153 ASP A CA 1
ATOM 1209 C C . ASP A 1 153 ? -3.691 2.054 17.573 1.00 68.06 153 ASP A C 1
ATOM 1211 O O . ASP A 1 153 ? -4.290 1.062 17.150 1.00 68.06 153 ASP A O 1
ATOM 1215 N N . PHE A 1 154 ? -4.123 3.286 17.287 1.00 78.69 154 PHE A N 1
ATOM 1216 C CA . PHE A 1 154 ? -5.303 3.531 16.472 1.00 78.69 154 PHE A CA 1
ATOM 1217 C C . PHE A 1 154 ? -5.016 3.154 15.016 1.00 78.69 154 PHE A C 1
ATOM 1219 O O . PHE A 1 154 ? -4.009 3.562 14.432 1.00 78.69 154 PHE A O 1
ATOM 1226 N N . GLN A 1 155 ? -5.919 2.368 14.431 1.00 83.25 155 GLN A N 1
ATOM 1227 C CA . GLN A 1 155 ? -5.864 1.930 13.040 1.00 83.25 155 GLN A CA 1
ATOM 1228 C C . GLN A 1 155 ? -6.999 2.592 12.262 1.00 83.25 155 GLN A C 1
ATOM 1230 O O . GLN A 1 155 ? -8.145 2.554 12.710 1.00 83.25 155 GLN A O 1
ATOM 1235 N N . PHE A 1 156 ? -6.698 3.181 11.100 1.00 84.62 156 PHE A N 1
ATOM 1236 C CA . PHE A 1 156 ? -7.730 3.798 10.254 1.00 84.62 156 PHE A CA 1
ATOM 1237 C C . PHE A 1 156 ? -8.696 2.752 9.697 1.00 84.62 156 PHE A C 1
ATOM 1239 O O . PHE A 1 156 ? -9.908 2.950 9.722 1.00 84.62 156 PHE A O 1
ATOM 1246 N N . TYR A 1 157 ? -8.151 1.619 9.255 1.00 86.69 157 TYR A N 1
ATOM 1247 C CA . TYR A 1 157 ? -8.908 0.500 8.715 1.00 86.69 157 TYR A CA 1
ATOM 1248 C C . TYR A 1 157 ? -8.634 -0.798 9.481 1.00 86.69 157 TYR A C 1
ATOM 1250 O O . TYR A 1 157 ? -7.495 -1.036 9.894 1.00 86.69 157 TYR A O 1
ATOM 1258 N N . PRO A 1 158 ? -9.644 -1.676 9.632 1.00 87.69 158 PRO A N 1
ATOM 1259 C CA . PRO A 1 158 ? -9.448 -3.033 10.123 1.00 87.69 158 PRO A CA 1
ATOM 1260 C C . PRO A 1 158 ? -8.417 -3.804 9.295 1.00 87.69 158 PRO A C 1
ATOM 1262 O O . PRO A 1 158 ? -8.340 -3.656 8.074 1.00 87.69 158 PRO A O 1
ATOM 1265 N N . GLU A 1 159 ? -7.690 -4.708 9.950 1.00 86.88 159 GLU A N 1
ATOM 1266 C CA . GLU A 1 159 ? -6.642 -5.522 9.324 1.00 86.88 159 GLU A CA 1
ATOM 1267 C C . GLU A 1 159 ? -7.113 -6.288 8.076 1.00 86.88 159 GLU A C 1
ATOM 1269 O O . GLU A 1 159 ? -6.360 -6.395 7.115 1.00 86.88 159 GLU A O 1
ATOM 1274 N N . GLY A 1 160 ? -8.364 -6.763 8.041 1.00 85.56 160 GLY A N 1
ATOM 1275 C CA . GLY A 1 160 ? -8.917 -7.454 6.869 1.00 85.56 160 GLY A CA 1
ATOM 1276 C C . GLY A 1 160 ? -8.972 -6.577 5.613 1.00 85.56 160 GLY A C 1
ATOM 1277 O O . GLY A 1 160 ? -8.537 -7.014 4.552 1.00 85.56 160 GLY A O 1
ATOM 1278 N N . ILE A 1 161 ? -9.427 -5.326 5.751 1.00 88.38 161 ILE A N 1
ATOM 1279 C CA . ILE A 1 161 ? -9.490 -4.353 4.645 1.00 88.38 161 ILE A CA 1
ATOM 1280 C C . ILE A 1 161 ? -8.077 -4.002 4.178 1.00 88.38 161 ILE A C 1
ATOM 1282 O O . ILE A 1 161 ? -7.799 -3.941 2.983 1.00 88.38 161 ILE A O 1
ATOM 1286 N N . LEU A 1 162 ? -7.160 -3.809 5.128 1.00 89.69 162 LEU A N 1
ATOM 1287 C CA . LEU A 1 162 ? -5.767 -3.522 4.817 1.00 89.69 162 LEU A CA 1
ATOM 1288 C C . LEU A 1 162 ? -5.105 -4.671 4.045 1.00 89.69 162 LEU A C 1
ATOM 1290 O O . LEU A 1 162 ? -4.395 -4.428 3.073 1.00 89.69 162 LEU A O 1
ATOM 1294 N N . LEU A 1 163 ? -5.318 -5.915 4.475 1.00 89.25 163 LEU A N 1
ATOM 1295 C CA . LEU A 1 163 ? -4.768 -7.088 3.802 1.00 89.25 163 LEU A CA 1
ATOM 1296 C C . LEU A 1 163 ? -5.313 -7.221 2.378 1.00 89.25 163 LEU A C 1
ATOM 1298 O O . LEU A 1 163 ? -4.540 -7.510 1.468 1.00 89.25 163 LEU A O 1
ATOM 1302 N N . GLU A 1 164 ? -6.601 -6.955 2.166 1.00 89.31 164 GLU A N 1
ATOM 1303 C CA . GLU A 1 164 ? -7.207 -6.941 0.831 1.00 89.31 164 GLU A CA 1
ATOM 1304 C C . GLU A 1 164 ? -6.552 -5.886 -0.077 1.00 89.31 164 GLU A C 1
ATOM 1306 O O . GLU A 1 164 ? -6.131 -6.195 -1.195 1.00 89.31 164 GLU A O 1
ATOM 1311 N N . LEU A 1 165 ? -6.356 -4.664 0.434 1.00 91.81 165 LEU A N 1
ATOM 1312 C CA . LEU A 1 165 ? -5.633 -3.603 -0.273 1.00 91.81 165 LEU A CA 1
ATOM 1313 C C . LEU A 1 165 ? -4.212 -4.040 -0.644 1.00 91.81 165 LEU A C 1
ATOM 1315 O O . LEU A 1 165 ? -3.803 -3.889 -1.794 1.00 91.81 165 LEU A O 1
ATOM 1319 N N . VAL A 1 166 ? -3.462 -4.606 0.304 1.00 92.25 166 VAL A N 1
ATOM 1320 C CA . VAL A 1 166 ? -2.085 -5.073 0.078 1.00 92.25 166 VAL A CA 1
ATOM 1321 C C . VAL A 1 166 ? -2.040 -6.150 -1.004 1.00 92.25 166 VAL A C 1
ATOM 1323 O O . VAL A 1 166 ? -1.161 -6.119 -1.868 1.00 92.25 166 VAL A O 1
ATOM 1326 N N . GLN A 1 167 ? -2.985 -7.088 -0.989 1.00 91.12 167 GLN A N 1
ATOM 1327 C CA . GLN A 1 167 ? -3.066 -8.149 -1.986 1.00 91.12 167 GLN A CA 1
ATOM 1328 C C . GLN A 1 167 ? -3.381 -7.596 -3.382 1.00 91.12 167 GLN A C 1
ATOM 1330 O O . GLN A 1 167 ? -2.673 -7.930 -4.334 1.00 91.12 167 GLN A O 1
ATOM 1335 N N . HIS A 1 168 ? -4.364 -6.696 -3.510 1.00 92.31 168 HIS A N 1
ATOM 1336 C CA . HIS A 1 168 ? -4.687 -6.047 -4.788 1.00 92.31 168 HIS A CA 1
ATOM 1337 C C . HIS A 1 168 ? -3.511 -5.195 -5.293 1.00 92.31 168 HIS A C 1
ATOM 1339 O O . HIS A 1 168 ? -3.156 -5.256 -6.472 1.00 92.31 168 HIS A O 1
ATOM 1345 N N . ALA A 1 169 ? -2.871 -4.429 -4.409 1.00 92.56 169 ALA A N 1
ATOM 1346 C CA . ALA A 1 169 ? -1.711 -3.599 -4.722 1.00 92.56 169 ALA A CA 1
ATOM 1347 C C . ALA A 1 169 ? -0.515 -4.441 -5.195 1.00 92.56 169 ALA A C 1
ATOM 1349 O O . ALA A 1 169 ? 0.161 -4.093 -6.167 1.00 92.56 169 ALA A O 1
ATOM 1350 N N . TRP A 1 170 ? -0.270 -5.584 -4.551 1.00 91.19 170 TRP A N 1
ATOM 1351 C CA . TRP A 1 170 ? 0.769 -6.515 -4.978 1.00 91.19 170 TRP A CA 1
ATOM 1352 C C . TRP A 1 170 ? 0.435 -7.179 -6.316 1.00 91.19 170 TRP A C 1
ATOM 1354 O O . TRP A 1 170 ? 1.310 -7.300 -7.174 1.00 91.19 170 TRP A O 1
ATOM 1364 N N . PHE A 1 171 ? -0.825 -7.567 -6.533 1.00 90.69 171 PHE A N 1
ATOM 1365 C CA . PHE A 1 171 ? -1.281 -8.084 -7.822 1.00 90.69 171 PHE A CA 1
ATOM 1366 C C . PHE A 1 171 ? -1.023 -7.075 -8.950 1.00 90.69 171 PHE A C 1
ATOM 1368 O O . PHE A 1 171 ? -0.449 -7.432 -9.981 1.00 90.69 171 PHE A O 1
ATOM 1375 N N . ALA A 1 172 ? -1.383 -5.806 -8.732 1.00 91.38 172 ALA A N 1
ATOM 1376 C CA . ALA A 1 172 ? -1.137 -4.712 -9.668 1.00 91.38 172 ALA A CA 1
ATOM 1377 C C . ALA A 1 172 ? 0.358 -4.571 -9.995 1.00 91.38 172 ALA A C 1
ATOM 1379 O O . ALA A 1 172 ? 0.737 -4.551 -11.168 1.00 91.38 172 ALA A O 1
ATOM 1380 N N . LYS A 1 173 ? 1.220 -4.604 -8.969 1.00 89.56 173 LYS A N 1
ATOM 1381 C CA . LYS A 1 173 ? 2.680 -4.584 -9.129 1.00 89.56 173 LYS A CA 1
ATOM 1382 C C . LYS A 1 173 ? 3.195 -5.729 -10.004 1.00 89.56 173 LYS A C 1
ATOM 1384 O O . LYS A 1 173 ? 4.004 -5.513 -10.908 1.00 89.56 173 LYS A O 1
ATOM 1389 N N . VAL A 1 174 ? 2.757 -6.960 -9.726 1.00 87.06 174 VAL A N 1
ATOM 1390 C CA . VAL A 1 174 ? 3.179 -8.153 -10.477 1.00 87.06 174 VAL A CA 1
ATOM 1391 C C . VAL A 1 174 ? 2.724 -8.058 -11.932 1.00 87.06 174 VAL A C 1
ATOM 1393 O O . VAL A 1 174 ? 3.527 -8.294 -12.833 1.00 87.06 174 VAL A O 1
ATOM 1396 N N . LYS A 1 175 ? 1.468 -7.660 -12.172 1.00 86.75 175 LYS A N 1
ATOM 1397 C CA . LYS A 1 175 ? 0.900 -7.515 -13.519 1.00 86.75 175 LYS A CA 1
ATOM 1398 C C . LYS A 1 175 ? 1.599 -6.429 -14.339 1.00 86.75 175 LYS A C 1
ATOM 1400 O O . LYS A 1 175 ? 1.779 -6.608 -15.539 1.00 86.75 175 LYS A O 1
ATOM 1405 N N . ALA A 1 176 ? 2.029 -5.344 -13.698 1.00 82.12 176 ALA A N 1
ATOM 1406 C CA . ALA A 1 176 ? 2.794 -4.276 -14.337 1.00 82.12 176 ALA A CA 1
ATOM 1407 C C . ALA A 1 176 ? 4.212 -4.705 -14.765 1.00 82.12 176 ALA A C 1
ATOM 1409 O O . ALA A 1 176 ? 4.898 -3.952 -15.449 1.00 82.12 176 ALA A O 1
ATOM 1410 N N . GLY A 1 177 ? 4.676 -5.900 -14.376 1.00 70.75 177 GLY A N 1
ATOM 1411 C CA . GLY A 1 177 ? 6.008 -6.379 -14.743 1.00 70.75 177 GLY A CA 1
ATOM 1412 C C . GLY A 1 177 ? 7.140 -5.642 -14.025 1.00 70.75 177 GLY A C 1
ATOM 1413 O O . GLY A 1 177 ? 8.268 -5.647 -14.508 1.00 70.75 177 GLY A O 1
ATOM 1414 N N . ALA A 1 178 ? 6.867 -5.057 -12.853 1.00 61.12 178 ALA A N 1
ATOM 1415 C CA . ALA A 1 178 ? 7.803 -4.288 -12.020 1.00 61.12 178 ALA A CA 1
ATOM 1416 C C . ALA A 1 178 ? 8.968 -5.114 -11.403 1.00 61.12 178 ALA A C 1
ATOM 1418 O O . ALA A 1 178 ? 9.499 -4.775 -10.345 1.00 61.12 178 ALA A O 1
ATOM 1419 N N . TRP A 1 179 ? 9.341 -6.233 -12.031 1.00 54.00 179 TRP A N 1
ATOM 1420 C CA . TRP A 1 179 ? 10.437 -7.131 -11.649 1.00 54.00 179 TRP A CA 1
ATOM 1421 C C . TRP A 1 179 ? 11.683 -6.985 -12.537 1.00 54.00 179 TRP A C 1
ATOM 1423 O O . TRP A 1 179 ? 12.665 -7.687 -12.285 1.00 54.00 179 TRP A O 1
ATOM 1433 N N . ALA A 1 180 ? 11.631 -6.123 -13.559 1.00 40.56 180 ALA A N 1
ATOM 1434 C CA . ALA A 1 180 ? 12.724 -5.883 -14.503 1.00 40.56 180 ALA A CA 1
ATOM 1435 C C . ALA A 1 180 ? 13.843 -5.019 -13.901 1.00 40.56 180 ALA A C 1
ATOM 1437 O O . ALA A 1 180 ? 13.523 -3.993 -13.259 1.00 40.56 180 ALA A O 1
#

Sequence (180 aa):
MMASPNSPPKENTITTSFTTVIKDKNYKFPFTSPFKPSSNLVKIDEDEALPSTGPKAPKAKLPVPCNFPLDCQPGPEFAEFVAAFPSYEATIEDVQEWLKMWLNACPTLTNDAFLSKFLDRVCTNGAFLHMFKSYNYFELMFRQFNMDVGNGDFQFYPEGILLELVQHAWFAKVKAGAWA

Secondary structure (DSSP, 8-state):
-------PPPP------PPPPP--TT--SSPSS-----S-PPPPPTT----TTS---------------TT----GGGHHHHHTPPPTT--HHHHHHHHHHHHHHSTTTTT-THHHHHHHH----HHHHHH--SHHHHHHHHHHHHEEGGGSSEESS-HHHHHHHHHHHHHHHHHTTTT-